Protein AF-A0A7C4G547-F1 (afdb_monomer_lite)

Radius of gyration: 10.6 Å; chains: 1; bounding box: 22×19×28 Å

Foldseek 3Di:
DDDQDPVLQVQLVVCCVVQVDDSVVSSVVSSCVVVVNQEDEDPDCSCVSPPRHHYHD

Structure (mmCIF, N/CA/C/O backbone):
data_AF-A0A7C4G547-F1
#
_entry.id   AF-A0A7C4G547-F1
#
loop_
_atom_site.group_PDB
_atom_site.id
_atom_site.type_symbol
_atom_site.label_atom_id
_atom_site.label_alt_id
_atom_site.label_comp_id
_atom_site.label_asym_id
_atom_site.label_entity_id
_atom_site.label_seq_id
_atom_site.pdbx_PDB_ins_code
_atom_site.Cartn_x
_atom_site.Cartn_y
_atom_site.Cartn_z
_atom_site.occupancy
_atom_site.B_iso_or_equiv
_atom_site.auth_seq_id
_atom_site.auth_comp_id
_atom_site.auth_asym_id
_atom_site.auth_atom_id
_atom_site.pdbx_PDB_model_num
ATOM 1 N N . MET A 1 1 ? -3.480 -10.373 -18.588 1.00 55.47 1 MET A N 1
ATOM 2 C CA . MET A 1 1 ? -2.575 -11.325 -17.913 1.00 55.47 1 MET A CA 1
ATOM 3 C C . MET A 1 1 ? -2.628 -10.993 -16.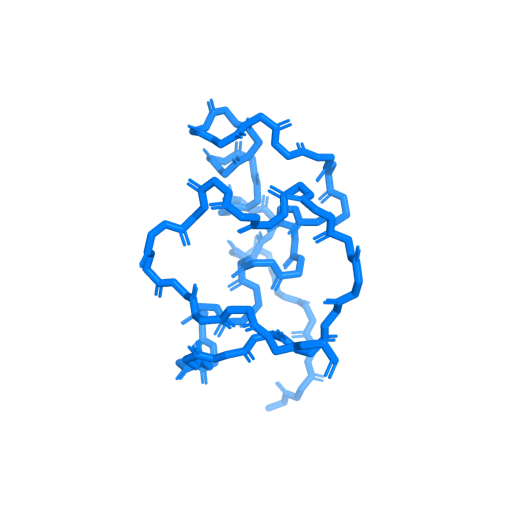437 1.00 55.47 1 MET A C 1
ATOM 5 O O . MET A 1 1 ? -2.390 -9.842 -16.091 1.00 55.47 1 MET A O 1
ATOM 9 N N . GLU A 1 2 ? -3.035 -11.947 -15.607 1.00 68.06 2 GLU A N 1
ATOM 10 C CA . GLU A 1 2 ? -3.005 -11.800 -14.151 1.00 68.06 2 GLU A CA 1
ATOM 11 C C . GLU A 1 2 ? -1.575 -12.074 -13.676 1.00 68.06 2 GLU A C 1
ATOM 13 O O . GLU A 1 2 ? -0.975 -13.083 -14.041 1.00 68.06 2 GLU A O 1
ATOM 18 N N . GLY A 1 3 ? -0.994 -11.119 -12.959 1.00 87.69 3 GLY A N 1
ATOM 19 C CA . GLY A 1 3 ? 0.402 -11.135 -12.545 1.00 87.69 3 GLY A CA 1
ATOM 20 C C . GLY A 1 3 ? 0.808 -9.789 -11.955 1.00 87.69 3 GLY A C 1
ATOM 21 O O . GLY A 1 3 ? 0.068 -8.807 -12.065 1.00 87.69 3 GLY A O 1
ATOM 22 N N . VAL A 1 4 ? 1.981 -9.761 -11.330 1.00 95.38 4 VAL A N 1
ATOM 23 C CA . VAL A 1 4 ? 2.598 -8.544 -10.793 1.00 95.38 4 VAL A CA 1
ATOM 24 C C . VAL A 1 4 ? 3.496 -7.936 -11.866 1.00 95.38 4 VAL A C 1
ATOM 26 O O . VAL A 1 4 ? 4.344 -8.630 -12.429 1.00 95.38 4 VAL A O 1
ATOM 29 N N . PHE A 1 5 ? 3.333 -6.645 -12.147 1.00 96.12 5 PHE A N 1
ATOM 30 C CA . PHE A 1 5 ? 4.142 -5.926 -13.134 1.00 96.12 5 PHE A CA 1
ATOM 31 C C . PHE A 1 5 ? 5.109 -4.949 -12.470 1.00 96.12 5 PHE A C 1
ATOM 33 O O . PHE A 1 5 ? 4.934 -4.556 -11.322 1.00 96.12 5 PHE A O 1
ATOM 40 N N . PHE A 1 6 ? 6.124 -4.506 -13.216 1.00 96.56 6 PHE A N 1
ATOM 41 C CA . PHE A 1 6 ? 7.125 -3.549 -12.729 1.00 96.56 6 PHE A CA 1
ATOM 42 C C . PHE A 1 6 ? 6.501 -2.294 -12.094 1.00 96.56 6 PHE A C 1
ATOM 44 O O . PHE A 1 6 ? 6.933 -1.863 -11.031 1.00 96.56 6 PHE A O 1
ATOM 51 N N . ASN A 1 7 ? 5.433 -1.754 -12.686 1.00 97.06 7 ASN A N 1
ATOM 52 C CA . ASN A 1 7 ? 4.750 -0.584 -12.133 1.00 97.06 7 ASN A CA 1
ATOM 53 C C . ASN A 1 7 ? 4.068 -0.854 -10.783 1.00 97.06 7 ASN A C 1
ATOM 55 O O . ASN A 1 7 ? 3.942 0.081 -9.997 1.00 97.06 7 ASN A O 1
ATOM 59 N N . ASP A 1 8 ? 3.668 -2.096 -10.490 1.00 97.88 8 ASP A N 1
ATOM 60 C CA . ASP A 1 8 ? 3.107 -2.452 -9.181 1.00 97.88 8 ASP A CA 1
ATOM 61 C C . ASP A 1 8 ? 4.180 -2.344 -8.092 1.00 97.88 8 ASP A C 1
ATOM 63 O O . ASP A 1 8 ? 3.907 -1.827 -7.015 1.00 97.88 8 ASP A O 1
ATOM 67 N N . TRP A 1 9 ? 5.420 -2.737 -8.402 1.00 97.50 9 TRP A N 1
ATOM 68 C CA . TRP A 1 9 ? 6.566 -2.578 -7.501 1.00 97.50 9 TRP A CA 1
ATOM 69 C C . TRP A 1 9 ? 6.929 -1.113 -7.262 1.00 97.50 9 TRP A C 1
ATOM 71 O O . TRP A 1 9 ? 7.246 -0.720 -6.143 1.00 97.50 9 TRP A O 1
ATOM 81 N N . ILE A 1 10 ? 6.874 -0.279 -8.303 1.00 98.19 10 ILE A N 1
ATOM 82 C CA . ILE A 1 10 ? 7.106 1.162 -8.137 1.00 98.19 10 ILE A CA 1
ATOM 83 C C . ILE A 1 10 ? 6.010 1.773 -7.259 1.00 98.19 10 ILE A C 1
ATOM 85 O O . ILE A 1 10 ? 6.309 2.515 -6.324 1.00 98.19 10 ILE A O 1
ATOM 89 N N . LYS A 1 11 ? 4.745 1.412 -7.500 1.00 98.00 11 LYS A N 1
ATOM 90 C CA . LYS A 1 11 ? 3.622 1.893 -6.691 1.00 98.00 11 LYS A CA 1
ATOM 91 C C . LYS A 1 11 ? 3.639 1.377 -5.260 1.00 98.00 11 LYS A C 1
ATOM 93 O O . LYS A 1 11 ? 3.269 2.126 -4.362 1.00 98.00 11 LYS A O 1
ATOM 98 N N . SER A 1 12 ? 4.105 0.154 -5.019 1.00 98.12 12 SER A N 1
ATOM 99 C CA . SER A 1 12 ? 4.206 -0.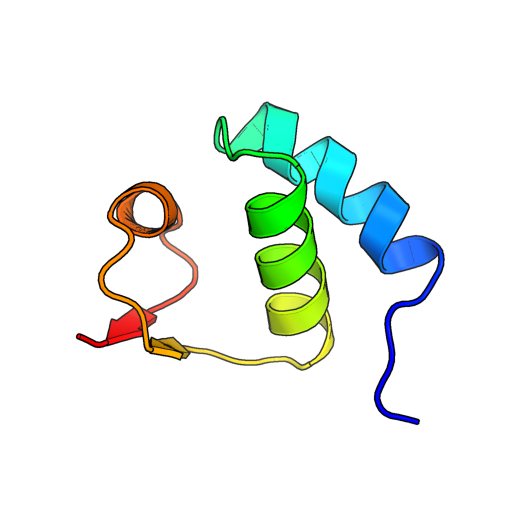362 -3.657 1.00 98.12 12 SER A CA 1
ATOM 100 C C . SER A 1 12 ? 5.181 0.462 -2.818 1.00 98.12 12 SER A C 1
ATOM 102 O O . SER A 1 12 ? 4.900 0.701 -1.654 1.00 98.12 12 SER A O 1
ATOM 104 N N . ILE A 1 13 ? 6.276 0.976 -3.392 1.00 98.38 13 ILE A N 1
ATOM 105 C CA . ILE A 1 13 ? 7.199 1.866 -2.664 1.00 98.38 13 ILE A CA 1
ATOM 106 C C . ILE A 1 13 ? 6.480 3.146 -2.212 1.00 98.38 13 ILE A C 1
ATOM 108 O O . ILE A 1 13 ? 6.558 3.504 -1.039 1.00 98.38 13 ILE A O 1
ATOM 112 N N . GLU A 1 14 ? 5.701 3.776 -3.099 1.00 98.06 14 GLU A N 1
ATOM 113 C CA . GLU A 1 14 ? 4.893 4.955 -2.745 1.00 98.06 14 GLU A CA 1
ATOM 114 C C . GLU A 1 14 ? 3.884 4.646 -1.620 1.00 98.06 14 GLU A C 1
ATOM 116 O O . GLU A 1 14 ? 3.618 5.489 -0.764 1.00 98.06 14 GLU A O 1
ATOM 121 N N . TYR A 1 15 ? 3.306 3.442 -1.601 1.00 97.62 15 TYR A N 1
ATOM 122 C CA . TYR A 1 15 ? 2.322 3.040 -0.590 1.00 97.62 15 TYR A CA 1
ATOM 123 C C . TYR A 1 15 ? 2.929 2.641 0.750 1.00 97.62 15 TYR A C 1
ATOM 125 O O . TYR A 1 15 ? 2.303 2.905 1.776 1.00 97.62 15 TYR A O 1
ATOM 133 N N . ILE A 1 16 ? 4.143 2.087 0.762 1.00 97.81 16 ILE A N 1
ATOM 134 C CA . ILE A 1 16 ? 4.915 1.911 1.998 1.00 97.81 16 ILE A CA 1
ATOM 135 C C . ILE A 1 16 ? 5.093 3.277 2.668 1.00 97.81 16 ILE A C 1
ATOM 137 O O . ILE A 1 16 ? 4.792 3.427 3.846 1.00 97.81 16 ILE A O 1
ATOM 141 N N . GLU A 1 17 ? 5.512 4.294 1.912 1.00 96.94 17 GLU A N 1
ATOM 142 C CA . GLU A 1 17 ? 5.728 5.640 2.456 1.00 96.94 17 GLU A CA 1
ATOM 143 C C . GLU A 1 17 ? 4.420 6.334 2.858 1.00 96.94 17 GLU A C 1
ATOM 145 O O . GLU A 1 17 ? 4.353 6.956 3.918 1.00 96.94 17 GLU A O 1
ATOM 150 N N . LYS A 1 18 ? 3.369 6.227 2.033 1.00 96.44 18 LYS A N 1
ATOM 151 C CA . LYS A 1 18 ? 2.088 6.913 2.268 1.00 96.44 18 LYS A CA 1
ATOM 152 C C . LYS A 1 18 ? 1.302 6.324 3.441 1.00 96.44 18 LYS A C 1
ATOM 154 O O . LYS A 1 18 ? 0.687 7.081 4.187 1.00 96.44 18 LYS A O 1
ATOM 159 N N . TYR A 1 19 ? 1.271 5.000 3.560 1.00 96.06 19 TYR A N 1
ATOM 160 C CA . TYR A 1 19 ? 0.378 4.297 4.484 1.00 96.06 19 TYR A CA 1
ATOM 161 C C . TYR A 1 19 ? 1.121 3.533 5.586 1.00 96.06 19 TYR A C 1
ATOM 163 O O . TYR A 1 19 ? 0.482 3.043 6.510 1.00 96.06 19 TYR A O 1
ATOM 171 N N . GLY A 1 20 ? 2.452 3.426 5.517 1.00 95.62 20 GLY A N 1
ATOM 172 C CA . GLY A 1 20 ? 3.244 2.679 6.499 1.00 95.62 20 GLY A CA 1
ATOM 173 C C . GLY A 1 20 ? 3.102 1.158 6.391 1.00 95.62 20 GLY A C 1
ATOM 174 O O . GLY A 1 20 ? 3.412 0.457 7.348 1.00 95.62 20 GLY A O 1
ATOM 175 N N . LEU A 1 21 ? 2.625 0.649 5.250 1.00 96.19 21 LEU A N 1
ATOM 176 C CA . LEU A 1 21 ? 2.392 -0.780 5.033 1.00 96.19 21 LEU A CA 1
ATOM 177 C C . LEU A 1 21 ? 3.698 -1.571 4.938 1.00 96.19 21 LEU A C 1
ATOM 179 O O . LEU A 1 21 ? 4.723 -1.068 4.464 1.00 96.19 21 LEU A O 1
ATOM 183 N N . LEU A 1 22 ? 3.629 -2.859 5.279 1.00 96.44 22 LEU A N 1
ATOM 184 C CA . LEU A 1 22 ? 4.697 -3.794 4.950 1.00 96.44 22 LEU A CA 1
ATOM 185 C C . LEU A 1 22 ? 4.840 -3.927 3.422 1.00 96.44 22 LEU A C 1
ATOM 187 O O . LEU A 1 22 ? 3.861 -3.775 2.684 1.00 96.44 22 LEU A O 1
ATOM 191 N N . PRO A 1 23 ? 6.040 -4.260 2.906 1.00 97.06 23 PRO A N 1
ATOM 192 C CA . PRO A 1 23 ? 6.270 -4.315 1.462 1.00 97.06 23 PRO A CA 1
ATOM 193 C C . PRO A 1 23 ? 5.322 -5.243 0.693 1.00 97.06 23 PRO A C 1
ATOM 195 O O . PRO A 1 23 ? 4.924 -4.922 -0.426 1.00 97.06 23 PRO A O 1
ATOM 198 N N . ALA A 1 24 ? 4.947 -6.380 1.285 1.00 96.44 24 ALA A N 1
ATOM 199 C CA . ALA A 1 24 ? 3.998 -7.309 0.675 1.00 96.44 24 ALA A CA 1
ATOM 200 C C . ALA A 1 24 ? 2.587 -6.704 0.587 1.00 96.44 24 ALA A C 1
ATOM 202 O O . ALA A 1 24 ? 1.947 -6.791 -0.459 1.00 96.44 24 ALA A O 1
ATOM 203 N N . ASP A 1 25 ? 2.131 -6.022 1.635 1.00 96.44 25 ASP A N 1
ATOM 204 C CA . ASP A 1 25 ? 0.792 -5.427 1.694 1.00 96.44 25 A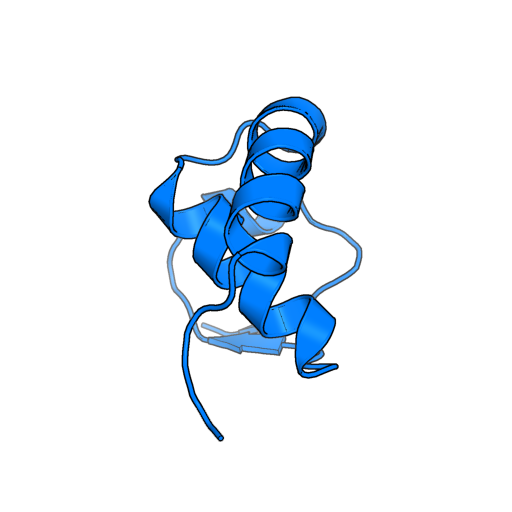SP A CA 1
ATOM 205 C C . ASP A 1 25 ? 0.658 -4.217 0.782 1.00 96.44 25 ASP A C 1
ATOM 207 O O . ASP A 1 25 ? -0.340 -4.060 0.076 1.00 96.44 25 ASP A O 1
ATOM 211 N N . ALA A 1 26 ? 1.716 -3.416 0.685 1.00 97.38 26 ALA A N 1
ATOM 212 C CA . ALA A 1 26 ? 1.799 -2.358 -0.305 1.00 97.38 26 ALA A CA 1
ATOM 213 C C . ALA A 1 26 ? 1.735 -2.898 -1.745 1.00 97.38 26 ALA A C 1
ATOM 215 O O . ALA A 1 26 ? 1.130 -2.264 -2.615 1.00 97.38 26 ALA A O 1
ATOM 216 N N . LEU A 1 27 ? 2.321 -4.072 -2.012 1.00 97.62 27 LEU A N 1
ATOM 217 C CA . LEU A 1 27 ? 2.229 -4.724 -3.318 1.00 97.62 27 LEU A CA 1
ATOM 218 C C . LEU A 1 27 ? 0.820 -5.262 -3.588 1.00 97.62 27 LEU A C 1
ATOM 220 O O . LEU A 1 27 ? 0.296 -5.062 -4.685 1.00 97.62 27 LEU A O 1
ATOM 224 N N . HIS A 1 28 ? 0.181 -5.882 -2.591 1.00 95.62 28 HIS A N 1
ATOM 225 C CA . HIS A 1 28 ? -1.225 -6.279 -2.680 1.00 95.62 28 HIS A CA 1
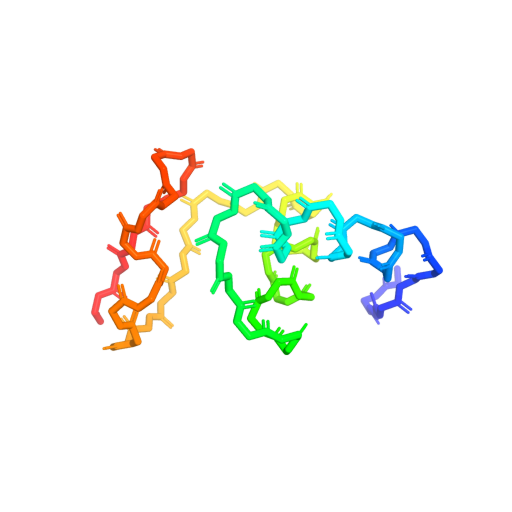ATOM 226 C C . HIS A 1 28 ? -2.115 -5.077 -3.012 1.00 95.62 28 HIS A C 1
ATOM 228 O O . HIS A 1 28 ? -2.930 -5.153 -3.932 1.00 95.62 28 HIS A O 1
ATOM 234 N N . LEU A 1 29 ? -1.910 -3.942 -2.334 1.00 95.81 29 LEU A N 1
ATOM 235 C CA . LEU A 1 29 ? -2.648 -2.709 -2.595 1.00 95.81 29 LEU A CA 1
ATOM 236 C C . LEU A 1 29 ? -2.396 -2.159 -4.006 1.00 95.81 29 LEU A C 1
ATOM 238 O O . LEU A 1 29 ? -3.339 -1.720 -4.668 1.00 95.81 29 LEU A O 1
ATOM 242 N N . ALA A 1 30 ? -1.149 -2.190 -4.485 1.00 96.56 30 ALA A N 1
ATOM 243 C CA . ALA A 1 30 ? -0.796 -1.750 -5.834 1.00 96.56 30 ALA A CA 1
ATOM 244 C C . ALA A 1 30 ? -1.512 -2.566 -6.912 1.00 96.56 30 ALA A C 1
ATOM 246 O O . ALA A 1 30 ? -2.144 -1.993 -7.804 1.00 96.56 30 ALA A O 1
ATOM 247 N N . VAL A 1 31 ? -1.492 -3.892 -6.782 1.00 96.06 31 VAL A N 1
ATOM 248 C CA . VAL A 1 31 ? -2.210 -4.785 -7.694 1.00 96.06 31 VAL A CA 1
ATOM 249 C C . VAL A 1 31 ? -3.720 -4.560 -7.595 1.00 96.06 31 VAL A C 1
ATOM 251 O O . VAL A 1 31 ? -4.372 -4.405 -8.627 1.00 96.06 31 VAL A O 1
ATOM 254 N N . ALA A 1 32 ? -4.277 -4.476 -6.381 1.00 94.69 32 ALA A N 1
ATOM 255 C CA . ALA A 1 32 ? -5.706 -4.255 -6.166 1.00 94.69 32 ALA A CA 1
ATOM 256 C C . ALA A 1 32 ? -6.190 -2.958 -6.833 1.00 94.69 32 ALA A C 1
ATOM 258 O O . ALA A 1 32 ? -7.164 -2.979 -7.584 1.00 94.69 32 ALA A O 1
ATOM 259 N N . LYS A 1 33 ? -5.471 -1.844 -6.640 1.00 94.12 33 LYS A N 1
ATOM 260 C CA . LYS A 1 33 ? -5.809 -0.556 -7.261 1.00 94.12 33 LYS A CA 1
ATOM 261 C C . LYS A 1 33 ? -5.665 -0.579 -8.782 1.00 94.12 33 LYS A C 1
ATOM 263 O O . LYS A 1 33 ? -6.526 -0.033 -9.464 1.00 94.12 33 LYS A O 1
ATOM 268 N N . ARG A 1 34 ? -4.627 -1.223 -9.334 1.00 95.12 34 ARG A N 1
ATOM 269 C CA . ARG A 1 34 ? -4.472 -1.373 -10.795 1.00 95.12 34 ARG A CA 1
ATOM 270 C C . ARG A 1 34 ? -5.609 -2.181 -11.419 1.00 95.12 34 ARG A C 1
ATOM 272 O O . ARG A 1 34 ? -5.995 -1.905 -12.549 1.00 95.12 34 ARG A O 1
ATOM 279 N N . LEU A 1 35 ? -6.104 -3.190 -10.706 1.00 94.06 35 LEU A N 1
ATOM 280 C CA . LEU A 1 35 ? -7.231 -4.021 -11.130 1.00 94.06 35 LEU A CA 1
ATOM 281 C C . LEU A 1 35 ? -8.596 -3.400 -10.790 1.00 94.06 35 LEU A C 1
ATOM 283 O O . LEU A 1 35 ? -9.612 -4.064 -10.970 1.00 94.06 35 LEU A O 1
ATOM 287 N N . GLU A 1 36 ? -8.623 -2.156 -10.299 1.00 93.06 36 GLU A N 1
ATOM 288 C CA . GLU A 1 36 ? -9.842 -1.429 -9.918 1.00 93.06 36 GLU A CA 1
ATOM 289 C C . GLU A 1 36 ? -10.699 -2.179 -8.880 1.00 93.06 36 GLU A C 1
ATOM 291 O O . GLU A 1 36 ? -11.921 -2.029 -8.808 1.00 93.06 36 GLU A O 1
ATOM 296 N N . VAL A 1 37 ? -10.052 -2.986 -8.034 1.00 92.69 37 VAL A N 1
ATOM 297 C CA . VAL A 1 37 ? -10.706 -3.695 -6.935 1.00 92.69 37 VAL A CA 1
ATOM 298 C C . VAL A 1 37 ? -11.078 -2.691 -5.849 1.00 92.69 37 VAL A C 1
ATOM 300 O O . VAL A 1 37 ? -10.243 -1.928 -5.364 1.00 92.69 37 VAL A O 1
ATOM 303 N N . ASN A 1 38 ? -12.344 -2.711 -5.439 1.00 91.62 38 ASN A N 1
ATOM 304 C CA . ASN A 1 38 ? -12.885 -1.790 -4.440 1.00 91.62 38 ASN A CA 1
ATOM 305 C C . ASN A 1 38 ? -12.928 -2.372 -3.019 1.00 91.62 38 ASN A C 1
ATOM 307 O O . ASN A 1 38 ? -13.259 -1.641 -2.083 1.00 91.62 38 ASN A O 1
ATOM 311 N N . ALA A 1 39 ? -12.609 -3.659 -2.846 1.00 94.00 39 ALA A N 1
ATOM 312 C CA . ALA A 1 39 ? -12.609 -4.314 -1.548 1.00 94.00 39 ALA A CA 1
ATOM 313 C C . ALA A 1 39 ? -11.534 -5.403 -1.412 1.00 94.00 39 ALA A C 1
ATOM 315 O O . ALA A 1 39 ? -11.325 -6.186 -2.336 1.00 94.00 39 ALA A O 1
ATOM 316 N N . ILE A 1 40 ? -10.909 -5.494 -0.237 1.00 93.31 40 ILE A N 1
ATOM 317 C CA . ILE A 1 40 ? -9.994 -6.581 0.135 1.00 93.31 40 ILE A CA 1
ATOM 318 C C . ILE A 1 40 ? -10.653 -7.398 1.245 1.00 93.31 40 ILE A C 1
ATOM 320 O O . ILE A 1 40 ? -11.060 -6.847 2.269 1.00 93.31 40 ILE A O 1
ATOM 324 N N . ALA A 1 41 ? -10.757 -8.710 1.029 1.00 95.12 41 ALA A N 1
ATOM 325 C CA . ALA A 1 41 ? -11.187 -9.651 2.055 1.00 95.12 41 ALA A CA 1
ATOM 326 C C . ALA A 1 41 ? -9.980 -10.030 2.928 1.00 95.12 41 ALA A C 1
ATOM 328 O O . ALA A 1 41 ? -9.103 -10.761 2.465 1.00 95.12 41 ALA A O 1
ATOM 329 N N . THR A 1 42 ? -9.885 -9.485 4.140 1.00 93.62 42 THR A N 1
ATOM 330 C CA . THR A 1 42 ? -8.747 -9.715 5.039 1.00 93.62 42 THR A CA 1
ATOM 331 C C . THR A 1 42 ? -9.097 -9.423 6.498 1.00 93.62 42 THR A C 1
ATOM 333 O O . THR A 1 42 ? -9.905 -8.544 6.799 1.00 93.62 42 THR A O 1
ATOM 336 N N . PHE A 1 43 ? -8.428 -10.135 7.408 1.00 94.62 43 PHE A N 1
ATOM 337 C CA . PHE A 1 43 ? -8.401 -9.827 8.843 1.00 94.62 43 PHE A CA 1
ATOM 338 C C . PHE A 1 43 ? -7.204 -8.958 9.240 1.00 94.62 43 PHE A C 1
ATOM 340 O O . PHE A 1 43 ? -7.074 -8.603 10.410 1.00 94.62 43 PHE A O 1
ATOM 347 N N . ASP A 1 44 ? -6.327 -8.645 8.289 1.00 92.25 44 ASP A N 1
ATOM 348 C CA . ASP A 1 44 ? -5.172 -7.793 8.521 1.00 92.25 44 ASP A CA 1
ATOM 349 C C . ASP A 1 44 ? -5.620 -6.343 8.734 1.00 92.25 44 ASP A C 1
ATOM 351 O O . ASP A 1 44 ? -6.214 -5.707 7.856 1.00 92.25 44 ASP A O 1
ATOM 355 N N . GLU A 1 45 ? -5.377 -5.836 9.939 1.00 91.12 45 GLU A N 1
ATOM 356 C CA . GLU A 1 45 ? -5.818 -4.508 10.341 1.00 91.12 45 GLU A CA 1
ATOM 357 C C . GLU A 1 45 ? -4.977 -3.392 9.717 1.00 91.12 45 GLU A C 1
ATOM 359 O O . GLU A 1 45 ? -5.463 -2.260 9.660 1.00 91.12 45 GLU A O 1
ATOM 364 N N . ASP A 1 46 ? -3.791 -3.698 9.180 1.00 90.88 46 ASP A N 1
ATOM 365 C CA . ASP A 1 46 ? -2.908 -2.706 8.557 1.00 90.88 46 ASP A CA 1
ATOM 366 C C . ASP A 1 46 ? -3.573 -2.045 7.341 1.00 90.88 46 ASP A C 1
ATOM 368 O O . ASP A 1 46 ? -3.357 -0.866 7.062 1.00 90.88 46 ASP A O 1
ATOM 372 N N . PHE A 1 47 ? -4.489 -2.740 6.660 1.00 92.88 47 PHE A N 1
ATOM 373 C CA . PHE A 1 47 ? -5.234 -2.175 5.533 1.00 92.88 47 PHE A CA 1
ATOM 374 C C . PHE A 1 47 ? -6.331 -1.176 5.942 1.00 92.88 47 PHE A C 1
ATOM 376 O O . PHE A 1 47 ? -6.862 -0.470 5.083 1.00 92.88 47 PHE A O 1
ATOM 383 N N . LYS A 1 48 ? -6.675 -1.062 7.234 1.00 91.06 48 LYS A N 1
ATOM 384 C CA . LYS A 1 48 ? -7.710 -0.122 7.713 1.00 91.06 48 LYS A CA 1
ATOM 385 C C . LYS A 1 48 ? -7.314 1.348 7.558 1.00 91.06 48 LYS A C 1
ATOM 387 O O . LYS A 1 48 ? -8.191 2.203 7.616 1.00 91.06 48 LYS A O 1
ATOM 392 N N . VAL A 1 49 ? -6.028 1.651 7.366 1.00 92.06 49 VAL A N 1
ATOM 393 C CA . VAL A 1 49 ? -5.527 3.028 7.177 1.00 92.06 49 VAL A CA 1
ATOM 394 C C . VAL A 1 49 ? -5.769 3.575 5.761 1.00 92.06 49 VAL A C 1
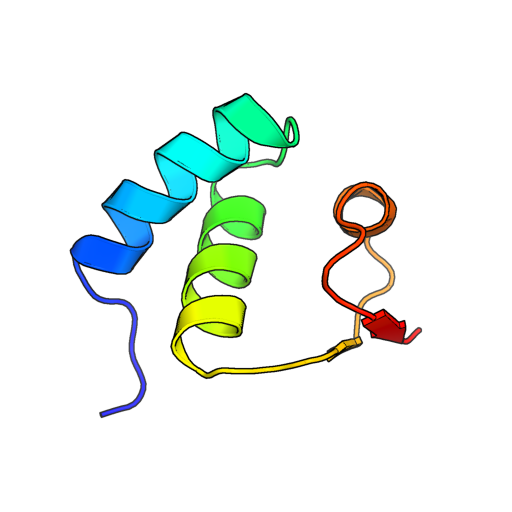ATOM 396 O O . VAL A 1 49 ? -5.439 4.726 5.477 1.00 92.06 49 VAL A O 1
ATOM 399 N N . ILE A 1 50 ? -6.299 2.751 4.853 1.00 92.62 50 ILE A N 1
ATOM 400 C CA . ILE A 1 50 ? -6.484 3.084 3.440 1.00 92.62 50 ILE A CA 1
ATOM 401 C C . ILE A 1 50 ? -7.959 3.410 3.188 1.00 92.62 50 ILE A C 1
ATOM 403 O O . ILE A 1 50 ? -8.774 2.521 2.950 1.00 92.62 50 ILE A O 1
ATOM 407 N N . ASP A 1 51 ? -8.300 4.697 3.174 1.00 89.88 51 ASP A N 1
ATOM 408 C CA . ASP A 1 51 ? -9.689 5.152 3.002 1.00 89.88 51 ASP A CA 1
ATOM 409 C C . ASP A 1 51 ? -10.293 4.789 1.635 1.00 89.88 51 ASP A C 1
ATOM 411 O O . ASP A 1 51 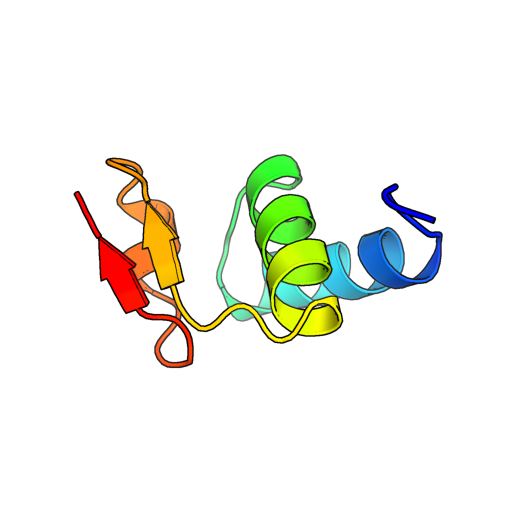? -11.511 4.702 1.477 1.00 89.88 51 ASP A O 1
ATOM 415 N N . GLU A 1 52 ? -9.455 4.594 0.612 1.00 90.44 52 GLU A N 1
ATOM 416 C CA . GLU A 1 52 ? -9.918 4.384 -0.759 1.00 90.44 52 GLU A CA 1
ATOM 417 C C . GLU A 1 52 ? -10.245 2.913 -1.091 1.00 90.44 52 GLU A C 1
ATOM 419 O O . GLU A 1 52 ? -10.484 2.601 -2.260 1.00 90.44 52 GLU A O 1
ATOM 424 N N . ILE A 1 53 ? -10.221 2.000 -0.111 1.00 91.56 53 ILE A N 1
ATOM 425 C CA . ILE A 1 53 ? -10.558 0.584 -0.308 1.00 91.56 53 ILE A CA 1
ATOM 426 C C . ILE A 1 53 ? -11.380 0.036 0.861 1.00 91.56 53 ILE A C 1
ATOM 428 O O . ILE A 1 53 ? -11.124 0.325 2.025 1.00 91.56 53 ILE A O 1
ATOM 432 N N . LYS A 1 54 ? -12.400 -0.772 0.565 1.00 94.25 54 LYS A N 1
ATOM 433 C CA . LYS A 1 54 ? -13.245 -1.375 1.598 1.00 94.25 54 LYS A CA 1
ATOM 434 C C . LYS A 1 54 ? -12.584 -2.629 2.170 1.00 94.25 54 LYS A C 1
ATOM 436 O O . LYS A 1 54 ? -12.231 -3.533 1.420 1.00 94.25 54 LYS A O 1
ATOM 441 N N . ILE A 1 55 ? -12.515 -2.746 3.492 1.00 93.94 55 ILE A N 1
ATOM 442 C CA . ILE A 1 55 ? -12.100 -3.993 4.146 1.00 93.94 55 ILE A CA 1
ATOM 443 C C . ILE A 1 55 ? -13.327 -4.849 4.449 1.00 93.94 55 ILE A C 1
ATOM 445 O O . ILE A 1 55 ? -14.333 -4.357 4.969 1.00 93.94 55 ILE A O 1
ATOM 449 N N . ILE A 1 56 ? -13.257 -6.124 4.075 1.00 93.56 56 ILE A N 1
ATOM 450 C CA . ILE A 1 56 ? -14.280 -7.131 4.352 1.00 93.56 56 ILE A CA 1
ATOM 451 C C . ILE A 1 56 ? -13.618 -8.227 5.201 1.00 93.56 56 ILE A C 1
ATOM 453 O O . ILE A 1 56 ? -12.610 -8.768 4.758 1.00 93.56 56 ILE A O 1
ATOM 457 N N . PRO A 1 57 ? -14.133 -8.541 6.400 1.00 87.50 57 PRO A N 1
ATOM 458 C CA . PRO A 1 57 ? -13.663 -9.685 7.182 1.00 87.50 57 PRO A CA 1
ATOM 459 C C . PRO A 1 57 ? -13.962 -11.021 6.492 1.00 87.50 57 PRO A C 1
ATOM 461 O O . PRO A 1 57 ? -15.059 -11.140 5.893 1.00 87.50 57 PRO A O 1
#

Sequence (57 aa):
MEGVFFNDWIKSIEYIEKYGLLPADALHLAVAKRLEVNAIATFDEDFKVIDEIKIIP

Secondary structure (DSSP, 8-state):
--S--HHHHHHHHHHHHHH---HHHHHHHHHHHHTT--EEE---GGGGG-TTSEEE-

pLDDT: mean 93.59, std 6.72, range [55.47, 98.38]